Protein AF-A0A1C5SHP5-F1 (afdb_monomer)

Solvent-accessible surface area (backbone atoms only — not comparable to full-atom values): 8000 Å² total; per-residue (Å²): 133,80,80,82,74,78,68,57,55,69,41,49,52,50,22,34,52,31,33,49,53,26,45,51,49,30,62,37,57,47,21,32,43,44,79,42,70,90,46,97,93,43,74,50,76,44,54,30,24,13,82,43,62,63,46,46,76,72,72,48,49,40,37,39,59,14,44,53,26,34,50,50,22,29,52,47,40,47,34,58,71,74,61,46,43,76,68,52,52,74,75,52,69,89,84,56,71,58,76,66,58,40,31,32,51,32,24,49,52,16,33,52,29,50,51,51,46,50,81,81,31,70,85,38,50,32,76,48,31,53,48,32,38,52,31,33,52,55,22,27,55,29,35,47,52,40,41,54,59,63,72,77,105

Radius of gyration: 17.98 Å; Cα contacts (8 Å, |Δi|>4): 224; chains: 1; bounding box: 46×22×60 Å

Secondary structure (DSSP, 8-state):
--------HHHHHHHHHHHHHHHHHHHTTTSEEEEEEEETTEEEEEEE-TT-HHHHHTT--THHHHHHHHHHHHHHHHHHHTT-HHHHHTTS-TTS--HHHHHHHHHHHHHHHHHGGGGG-GGGB-HHHHHHHHHHHHHHHHHHHHHHHHH--

pLDDT: mean 82.0, std 13.26, range [35.94, 95.81]

Structure (mmCIF, N/CA/C/O backbone):
data_AF-A0A1C5SHP5-F1
#
_entry.id   AF-A0A1C5SHP5-F1
#
loop_
_atom_site.group_PDB
_atom_site.id
_atom_site.type_symbol
_atom_site.label_atom_id
_atom_site.label_alt_id
_atom_site.label_comp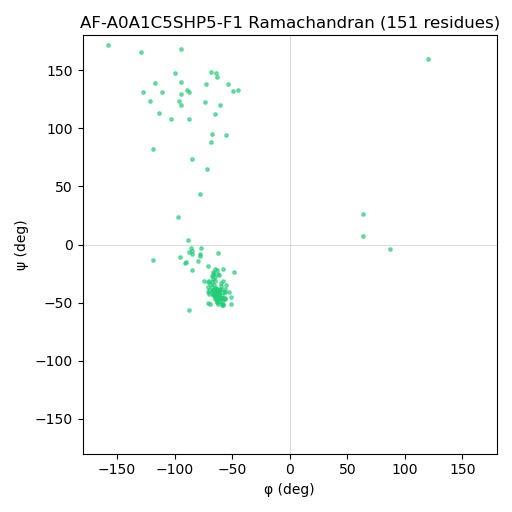_id
_atom_site.label_asym_id
_atom_site.label_entity_id
_atom_site.label_seq_id
_atom_site.pdbx_PDB_ins_code
_atom_site.Cartn_x
_atom_site.Cartn_y
_atom_site.Cartn_z
_atom_site.occupancy
_atom_site.B_iso_or_equiv
_atom_site.auth_seq_id
_atom_site.auth_comp_id
_atom_site.auth_asym_id
_atom_site.auth_atom_id
_atom_site.pdbx_PDB_model_num
ATOM 1 N N . MET A 1 1 ? -27.031 6.055 31.275 1.00 39.28 1 MET A N 1
ATOM 2 C CA . MET A 1 1 ? -27.037 5.733 29.830 1.00 39.28 1 MET A CA 1
ATOM 3 C C . MET A 1 1 ? -25.653 6.004 29.265 1.00 39.28 1 MET A C 1
ATOM 5 O O . MET A 1 1 ? -25.229 7.149 29.252 1.00 39.28 1 MET A O 1
ATOM 9 N N . LYS A 1 2 ? -24.911 4.961 28.879 1.00 35.94 2 LYS A N 1
ATOM 10 C CA . LYS A 1 2 ? -23.612 5.117 28.209 1.00 35.94 2 LYS A CA 1
ATOM 11 C C . LYS A 1 2 ? -23.916 5.573 26.775 1.00 35.94 2 LYS A C 1
ATOM 13 O O . LYS A 1 2 ? -24.697 4.877 26.123 1.00 35.94 2 LYS A O 1
ATOM 18 N N . PRO A 1 3 ? -23.409 6.719 26.291 1.00 39.78 3 PRO A N 1
ATOM 19 C CA . PRO A 1 3 ? -23.689 7.137 24.927 1.00 39.78 3 PRO A CA 1
ATOM 20 C C . PRO A 1 3 ? -23.151 6.050 23.995 1.00 39.78 3 PRO A C 1
ATOM 22 O O . PRO A 1 3 ? -21.978 5.685 24.050 1.00 39.78 3 PRO A O 1
ATOM 25 N N . SER A 1 4 ? -24.042 5.459 23.201 1.00 48.09 4 SER A N 1
ATOM 26 C CA . SER A 1 4 ? -23.678 4.491 22.175 1.00 48.09 4 SER A CA 1
ATOM 27 C C . SER A 1 4 ? -22.915 5.239 21.085 1.00 48.09 4 SER A C 1
ATOM 29 O O . SER A 1 4 ? -23.512 5.733 20.129 1.00 48.09 4 SER A O 1
ATOM 31 N N . THR A 1 5 ? -21.598 5.341 21.251 1.00 52.72 5 THR A N 1
ATOM 32 C CA . THR A 1 5 ? -20.649 5.853 20.264 1.00 52.72 5 THR A CA 1
ATOM 33 C C . THR A 1 5 ? -20.805 5.061 18.969 1.00 52.72 5 THR A C 1
ATOM 35 O O . THR A 1 5 ? -20.231 3.980 18.816 1.00 52.72 5 THR A O 1
ATOM 38 N N . LYS A 1 6 ? -21.608 5.561 18.024 1.00 55.94 6 LYS A N 1
ATOM 39 C CA . LYS A 1 6 ? -21.705 4.966 16.690 1.00 55.94 6 LYS A CA 1
ATOM 40 C C . LYS A 1 6 ? -20.362 5.189 16.002 1.00 55.94 6 LYS A C 1
ATOM 42 O O . LYS A 1 6 ? -20.105 6.255 15.447 1.00 55.94 6 LYS A O 1
ATOM 47 N N . ARG A 1 7 ? -19.467 4.198 16.079 1.00 60.41 7 ARG A N 1
ATOM 48 C CA . ARG A 1 7 ? -18.298 4.158 15.196 1.00 60.41 7 ARG A CA 1
ATOM 49 C C . ARG A 1 7 ? -18.820 4.263 13.762 1.00 60.41 7 AR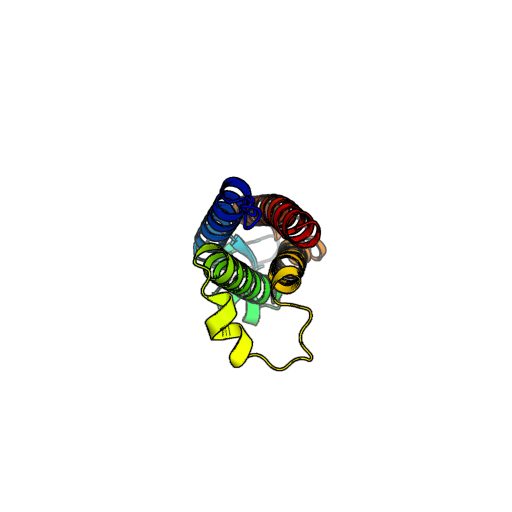G A C 1
ATOM 51 O O . ARG A 1 7 ? -19.824 3.609 13.469 1.00 60.41 7 ARG A O 1
ATOM 58 N N . PRO A 1 8 ? -18.183 5.040 12.872 1.00 72.81 8 PRO A N 1
ATOM 59 C CA . PRO A 1 8 ? -18.517 5.048 11.451 1.00 72.81 8 PRO A CA 1
ATOM 60 C C . PRO A 1 8 ? -18.043 3.734 10.810 1.00 72.81 8 PRO A C 1
ATOM 62 O O . PRO A 1 8 ? -17.143 3.702 9.977 1.00 72.81 8 PRO A O 1
ATOM 65 N N . LEU A 1 9 ? -18.649 2.633 11.255 1.00 77.75 9 LEU A N 1
ATOM 66 C CA . LEU A 1 9 ? -18.401 1.264 10.843 1.00 77.75 9 LEU A CA 1
ATOM 67 C C . LEU A 1 9 ? -18.430 1.100 9.315 1.00 77.75 9 LEU A C 1
ATOM 69 O O . LEU A 1 9 ? -17.480 0.512 8.804 1.00 77.75 9 LEU A O 1
ATOM 73 N N . PRO A 1 10 ? -19.406 1.659 8.561 1.00 84.69 10 PRO A N 1
ATOM 74 C CA . PRO A 1 10 ? -19.396 1.522 7.104 1.00 84.69 10 PRO A CA 1
ATOM 75 C C . PRO A 1 10 ? -18.174 2.185 6.456 1.00 84.69 10 PRO A C 1
ATOM 77 O O . PRO A 1 10 ? -17.588 1.612 5.545 1.00 84.69 10 PRO A O 1
ATOM 80 N N . ALA A 1 11 ? -17.732 3.345 6.953 1.00 85.94 11 ALA A N 1
ATOM 81 C CA . ALA A 1 11 ? -16.555 4.027 6.415 1.00 85.94 11 ALA A CA 1
ATOM 82 C C . ALA A 1 11 ? -15.251 3.285 6.750 1.00 85.94 11 ALA A C 1
ATOM 84 O O . ALA A 1 11 ? -14.357 3.218 5.914 1.00 85.94 11 ALA A O 1
ATOM 85 N N . ALA A 1 12 ? -15.151 2.690 7.944 1.00 85.44 12 ALA A N 1
ATOM 86 C CA . ALA A 1 12 ? -13.992 1.885 8.335 1.00 85.44 12 ALA A CA 1
ATOM 87 C C . ALA A 1 12 ? -13.889 0.581 7.523 1.00 85.44 12 ALA A C 1
ATOM 89 O O . ALA A 1 12 ? -12.800 0.217 7.085 1.00 85.44 12 ALA A O 1
ATOM 90 N N . ILE A 1 13 ? -15.020 -0.092 7.279 1.00 89.81 13 ILE A N 1
ATOM 91 C CA . ILE A 1 13 ? -15.086 -1.271 6.401 1.00 89.81 13 ILE A CA 1
ATOM 92 C C . ILE A 1 13 ? -14.735 -0.878 4.963 1.00 89.81 13 ILE A C 1
ATOM 94 O O . ILE A 1 13 ? -13.925 -1.550 4.332 1.00 89.81 13 ILE A O 1
ATOM 98 N N . GLY A 1 14 ? -15.290 0.234 4.467 1.00 91.62 14 GLY A N 1
ATOM 99 C CA . GLY A 1 14 ? -14.977 0.760 3.138 1.00 91.62 14 GLY A CA 1
ATOM 100 C C . GLY A 1 14 ? -13.489 1.063 2.965 1.00 91.62 14 GLY A C 1
ATOM 101 O O . GLY A 1 14 ? -12.890 0.628 1.988 1.00 91.62 14 GLY A O 1
ATOM 102 N N . ALA A 1 15 ? -12.863 1.726 3.944 1.00 91.75 15 ALA A N 1
ATOM 103 C CA . ALA A 1 15 ? -11.427 2.001 3.926 1.00 91.75 15 ALA A CA 1
ATOM 104 C C . ALA A 1 15 ? -10.597 0.709 3.875 1.00 91.75 15 ALA A C 1
ATOM 106 O O . ALA A 1 15 ? -9.702 0.590 3.043 1.00 91.75 15 ALA A O 1
ATOM 107 N N . ALA A 1 16 ? -10.918 -0.277 4.720 1.00 92.50 16 ALA A N 1
ATOM 108 C CA . ALA A 1 16 ? -10.230 -1.566 4.721 1.00 92.50 16 ALA A CA 1
ATOM 109 C C . ALA A 1 16 ? -10.406 -2.320 3.391 1.00 92.50 16 ALA A C 1
ATOM 111 O O . ALA A 1 16 ? -9.446 -2.894 2.888 1.00 92.50 16 ALA A O 1
ATOM 112 N N . GLY A 1 17 ? -11.600 -2.278 2.791 1.00 94.56 17 GLY A N 1
ATOM 113 C CA . GLY A 1 17 ? -11.865 -2.881 1.483 1.00 94.56 17 GLY A CA 1
ATOM 114 C C . GLY A 1 17 ? -11.055 -2.238 0.354 1.00 94.56 17 GLY A C 1
ATOM 115 O O . GLY A 1 17 ? -10.463 -2.948 -0.454 1.00 94.56 17 GLY A O 1
ATOM 116 N N . LEU A 1 18 ? -10.964 -0.904 0.332 1.00 95.81 18 LEU A N 1
ATOM 117 C CA . LEU A 1 18 ? -10.154 -0.175 -0.651 1.00 95.81 18 LEU A CA 1
ATOM 118 C C . LEU A 1 18 ? -8.658 -0.464 -0.488 1.00 95.81 18 LEU A C 1
ATOM 120 O O . LEU A 1 18 ? -7.972 -0.697 -1.479 1.00 95.81 18 LEU A O 1
ATOM 124 N N . LEU A 1 19 ? -8.162 -0.497 0.753 1.00 94.94 19 LEU A N 1
ATOM 125 C CA . LEU A 1 19 ? -6.771 -0.847 1.049 1.00 94.94 19 LEU A CA 1
ATOM 126 C C . LEU A 1 19 ? -6.453 -2.297 0.672 1.00 94.94 19 LEU A C 1
ATOM 128 O O . LEU A 1 19 ? -5.377 -2.565 0.150 1.00 94.94 19 LEU A O 1
ATOM 132 N N . ALA A 1 20 ? -7.384 -3.228 0.889 1.00 95.69 20 ALA A N 1
ATOM 133 C CA . ALA A 1 20 ? -7.224 -4.613 0.460 1.00 95.69 20 ALA A CA 1
ATOM 134 C C . ALA A 1 20 ? -7.184 -4.729 -1.071 1.00 95.69 20 ALA A C 1
ATOM 136 O O . ALA A 1 20 ? -6.326 -5.426 -1.604 1.00 95.69 20 ALA A O 1
ATOM 137 N N . ALA A 1 21 ? -8.059 -4.014 -1.783 1.00 95.06 21 ALA A N 1
ATOM 138 C CA . ALA A 1 21 ? -8.048 -3.979 -3.244 1.00 95.06 21 ALA A CA 1
ATOM 139 C C . ALA A 1 21 ? -6.748 -3.370 -3.800 1.00 95.06 21 ALA A C 1
ATOM 141 O O . ALA A 1 21 ? -6.174 -3.912 -4.745 1.00 95.06 21 ALA A O 1
ATOM 142 N N . ALA A 1 22 ? -6.258 -2.285 -3.188 1.00 94.44 22 ALA A N 1
ATOM 143 C CA . ALA A 1 22 ? -4.973 -1.681 -3.532 1.00 94.44 22 ALA A CA 1
ATOM 144 C C . ALA A 1 22 ? -3.825 -2.674 -3.311 1.00 94.44 22 ALA A C 1
ATOM 146 O O . ALA A 1 22 ? -3.052 -2.917 -4.230 1.00 94.44 22 ALA A O 1
ATOM 147 N N . LEU A 1 23 ? -3.780 -3.328 -2.147 1.00 94.88 23 LEU A N 1
ATOM 148 C CA . LEU A 1 23 ? -2.745 -4.307 -1.819 1.00 94.88 23 LEU A CA 1
ATOM 149 C C . LEU A 1 23 ? -2.742 -5.501 -2.783 1.00 94.88 23 LEU A C 1
ATOM 151 O O . LEU A 1 23 ? -1.682 -5.966 -3.186 1.00 94.88 23 LEU A O 1
ATOM 155 N N . VAL A 1 24 ? -3.919 -5.986 -3.192 1.00 95.81 24 VAL A N 1
ATOM 156 C CA . VAL A 1 24 ? -4.023 -7.029 -4.222 1.00 95.81 24 VAL A CA 1
ATOM 157 C C . VAL A 1 24 ? -3.372 -6.542 -5.518 1.00 95.81 24 VAL A C 1
ATOM 159 O O . VAL A 1 24 ? -2.478 -7.211 -6.027 1.00 95.81 24 VAL A O 1
ATOM 162 N N . LEU A 1 25 ? -3.735 -5.358 -6.018 1.00 92.00 25 LEU A N 1
ATOM 163 C CA . LEU A 1 25 ? -3.129 -4.793 -7.231 1.00 92.00 25 LEU A CA 1
ATOM 164 C C . LEU A 1 25 ? -1.610 -4.588 -7.123 1.00 92.00 25 LEU A C 1
ATOM 166 O O . LEU A 1 25 ? -0.909 -4.795 -8.109 1.00 92.00 25 LEU A O 1
ATOM 170 N N . GLU A 1 26 ? -1.101 -4.222 -5.947 1.00 92.88 26 GLU A N 1
ATOM 171 C CA . GLU A 1 26 ? 0.336 -4.076 -5.674 1.00 92.88 26 GLU A CA 1
ATOM 172 C C . GLU A 1 26 ? 1.077 -5.424 -5.674 1.00 92.88 26 GLU A C 1
ATOM 174 O O . GLU A 1 26 ? 2.233 -5.500 -6.098 1.00 92.88 26 GLU A O 1
ATOM 179 N N . ILE A 1 27 ? 0.422 -6.503 -5.228 1.00 92.06 27 ILE A N 1
ATOM 180 C CA . ILE A 1 27 ? 0.964 -7.868 -5.285 1.00 92.06 27 ILE A CA 1
ATOM 181 C C . ILE A 1 27 ? 1.018 -8.364 -6.731 1.00 92.06 27 ILE A C 1
ATOM 183 O O . ILE A 1 27 ? 1.997 -9.010 -7.112 1.00 92.06 27 ILE A O 1
ATOM 187 N N . LEU A 1 28 ? 0.006 -8.055 -7.544 1.00 92.56 28 LEU A N 1
ATOM 188 C CA . LEU A 1 28 ? -0.007 -8.461 -8.945 1.00 92.56 28 LEU A CA 1
ATOM 189 C C . LEU A 1 28 ? 1.142 -7.810 -9.746 1.00 92.56 28 LEU A C 1
ATOM 191 O O . LEU A 1 28 ? 1.521 -6.664 -9.492 1.00 92.56 28 LEU A O 1
ATOM 195 N N . PRO A 1 29 ? 1.688 -8.504 -10.765 1.00 89.81 29 PRO A N 1
ATOM 196 C CA . PRO A 1 29 ? 2.798 -8.014 -11.581 1.00 89.81 29 PRO A CA 1
ATOM 197 C C . PRO A 1 29 ? 2.352 -6.988 -12.636 1.00 89.81 29 PRO A C 1
ATOM 199 O O . PRO A 1 29 ? 2.753 -7.050 -13.794 1.00 89.81 29 PRO A O 1
ATOM 202 N N . TYR A 1 30 ? 1.489 -6.053 -12.244 1.00 88.00 30 TYR A N 1
ATOM 203 C CA . TYR A 1 30 ? 0.942 -5.020 -13.122 1.00 88.00 30 TYR A CA 1
ATOM 204 C C . TYR A 1 30 ? 1.303 -3.607 -12.664 1.00 88.00 30 TYR A C 1
ATOM 206 O O . TYR A 1 30 ? 1.116 -2.673 -13.436 1.00 88.00 30 TYR A O 1
ATOM 214 N N . GLY A 1 31 ? 1.805 -3.425 -11.439 1.00 81.75 31 GLY A N 1
ATOM 215 C CA . GLY A 1 31 ? 1.983 -2.106 -10.830 1.00 81.75 31 GLY A CA 1
ATOM 216 C C . GLY A 1 31 ? 3.314 -1.420 -11.146 1.00 81.75 31 GLY A C 1
ATOM 217 O O . GLY A 1 31 ? 3.325 -0.274 -11.581 1.00 81.75 31 GLY A O 1
ATOM 218 N N . ALA A 1 32 ? 4.445 -2.065 -10.859 1.00 86.62 32 ALA A N 1
ATOM 219 C CA . ALA A 1 32 ? 5.759 -1.427 -10.911 1.00 86.62 32 ALA A CA 1
ATOM 220 C C . ALA A 1 32 ? 6.343 -1.522 -12.320 1.00 86.62 32 ALA A C 1
ATOM 222 O O . ALA A 1 32 ? 6.752 -2.599 -12.747 1.00 86.62 32 ALA A O 1
ATOM 223 N N . VAL A 1 33 ? 6.387 -0.409 -13.047 1.00 87.94 33 VAL A N 1
ATOM 224 C CA . VAL A 1 33 ? 6.898 -0.396 -14.420 1.00 87.94 33 VAL A CA 1
ATOM 225 C C . VAL A 1 33 ? 8.401 -0.134 -14.437 1.00 87.94 33 VAL A C 1
ATOM 227 O O . VAL A 1 33 ? 8.900 0.787 -13.786 1.00 87.94 33 VAL A O 1
ATOM 230 N N . LEU A 1 34 ? 9.116 -0.942 -15.214 1.00 87.56 34 LEU A N 1
ATOM 231 C CA . LEU A 1 34 ? 10.496 -0.713 -15.615 1.00 87.56 34 LEU A CA 1
ATOM 232 C C . LEU A 1 34 ? 10.564 -0.547 -17.129 1.00 87.56 34 LEU A C 1
ATOM 234 O O . LEU A 1 34 ? 9.900 -1.270 -17.872 1.00 87.56 34 LEU A O 1
ATOM 238 N N . VAL A 1 35 ? 11.381 0.405 -17.568 1.00 85.88 35 VAL A N 1
ATOM 239 C CA . VAL A 1 35 ? 11.655 0.663 -18.980 1.00 85.88 35 VAL A CA 1
ATOM 240 C C . VAL A 1 35 ? 13.114 0.316 -19.232 1.00 85.88 35 VAL A C 1
ATOM 242 O O . VAL A 1 35 ? 14.015 0.962 -18.701 1.00 85.88 35 VAL A O 1
ATOM 245 N N . PHE A 1 36 ? 13.346 -0.725 -20.022 1.00 86.25 36 PHE A N 1
ATOM 246 C CA . PHE A 1 36 ? 14.673 -1.135 -20.460 1.00 86.25 36 PHE A CA 1
ATOM 247 C C . PHE A 1 36 ? 14.937 -0.625 -21.872 1.00 86.25 36 PHE A C 1
ATOM 249 O O . PHE A 1 36 ? 14.022 -0.559 -22.689 1.00 86.25 36 PHE A O 1
ATOM 256 N N . ALA A 1 37 ? 16.194 -0.316 -22.176 1.00 86.06 37 ALA A N 1
ATOM 257 C CA . ALA A 1 37 ? 16.635 0.075 -23.511 1.00 86.06 37 ALA A CA 1
ATOM 258 C C . ALA A 1 37 ? 17.671 -0.941 -24.030 1.00 86.06 37 ALA A C 1
ATOM 260 O O . ALA A 1 37 ? 18.870 -0.718 -23.861 1.00 86.06 37 ALA A O 1
ATOM 261 N N . PRO A 1 38 ? 17.239 -2.094 -24.584 1.00 82.56 38 PRO A N 1
ATOM 262 C CA . PRO A 1 38 ? 18.152 -3.143 -25.049 1.00 82.56 38 PRO A CA 1
ATOM 263 C C . PRO A 1 38 ? 18.932 -2.758 -26.318 1.00 82.56 38 PRO A C 1
ATOM 265 O O . PRO A 1 38 ? 19.969 -3.357 -26.596 1.00 82.56 38 PRO A O 1
ATOM 268 N N . GLY A 1 39 ? 18.474 -1.749 -27.064 1.00 82.44 39 GLY A N 1
ATOM 269 C CA . GLY A 1 39 ? 19.106 -1.282 -28.292 1.00 82.44 39 GLY A CA 1
ATOM 270 C C . GLY A 1 39 ? 18.730 0.164 -28.642 1.00 82.44 39 GLY A C 1
ATOM 271 O O . GLY A 1 39 ? 17.866 0.764 -27.996 1.00 82.44 39 GLY A O 1
ATOM 272 N N . PRO A 1 40 ? 19.379 0.761 -29.656 1.00 77.44 40 PRO A N 1
ATOM 273 C CA . PRO A 1 40 ? 19.085 2.121 -30.095 1.00 77.44 40 PRO A CA 1
ATOM 274 C C . PRO A 1 40 ? 17.659 2.218 -30.658 1.00 77.44 40 PRO A C 1
ATOM 276 O O . PRO A 1 40 ? 17.356 1.664 -31.709 1.00 77.44 40 PRO A O 1
ATOM 279 N N . GLY A 1 41 ? 16.784 2.939 -29.951 1.00 78.50 41 GLY A N 1
ATOM 280 C CA . GLY A 1 41 ? 15.377 3.130 -30.329 1.00 78.50 41 GLY A CA 1
ATOM 281 C C . GLY A 1 41 ? 14.420 2.039 -29.837 1.00 78.50 41 GLY A C 1
ATOM 282 O O . GLY A 1 41 ? 13.211 2.190 -29.995 1.00 78.50 41 GLY A O 1
ATOM 283 N N . GLU A 1 42 ? 14.926 0.984 -29.195 1.00 80.38 42 GLU A N 1
ATOM 284 C CA . GLU A 1 42 ? 14.099 -0.069 -28.609 1.00 80.38 42 GLU A CA 1
ATOM 285 C C . GLU A 1 42 ? 13.833 0.222 -27.132 1.00 80.38 42 GLU A C 1
ATOM 287 O O . GLU A 1 42 ? 14.757 0.467 -26.356 1.00 80.38 42 GLU A O 1
ATOM 292 N N . GLN A 1 43 ? 12.562 0.173 -26.734 1.00 83.38 43 GLN A N 1
ATOM 293 C CA . GLN A 1 43 ? 12.154 0.224 -25.334 1.00 83.38 43 GLN A CA 1
ATOM 294 C C . GLN A 1 43 ? 11.367 -1.035 -24.992 1.00 83.38 43 GLN A C 1
ATOM 296 O O . GLN A 1 43 ? 10.343 -1.328 -25.607 1.00 83.38 43 GLN A O 1
ATOM 301 N N . LEU A 1 44 ? 11.834 -1.764 -23.985 1.00 84.81 44 LEU A N 1
ATOM 302 C CA . LEU A 1 44 ? 11.130 -2.899 -23.411 1.00 84.81 44 LEU A CA 1
ATOM 303 C C . LEU A 1 44 ? 10.508 -2.458 -22.087 1.00 84.81 44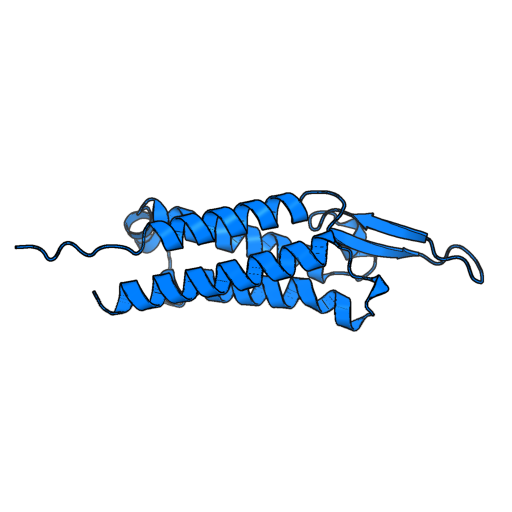 LEU A C 1
ATOM 305 O O . LEU A 1 44 ? 11.208 -2.241 -21.099 1.00 84.81 44 LEU A O 1
ATOM 309 N N . ILE A 1 45 ? 9.185 -2.317 -22.082 1.00 87.12 45 ILE A N 1
ATOM 310 C CA . ILE A 1 45 ? 8.411 -1.938 -20.899 1.00 87.12 45 ILE A CA 1
ATOM 311 C C . ILE A 1 45 ? 7.927 -3.214 -20.220 1.00 87.12 45 ILE A C 1
ATOM 313 O O . ILE A 1 45 ? 7.194 -4.001 -20.818 1.00 87.12 45 ILE A O 1
ATOM 317 N N . GLN A 1 46 ? 8.319 -3.417 -18.966 1.00 86.56 46 GLN A N 1
ATOM 318 C CA . GLN A 1 46 ? 7.940 -4.593 -18.195 1.00 86.56 46 GLN A CA 1
ATOM 319 C C . GLN A 1 46 ? 7.330 -4.181 -16.857 1.00 86.56 46 GLN A C 1
ATOM 321 O O . GLN A 1 46 ? 7.879 -3.349 -16.135 1.00 86.56 46 GLN A O 1
ATOM 326 N N . ALA A 1 47 ? 6.179 -4.767 -16.533 1.00 87.94 47 ALA A N 1
ATOM 327 C CA . ALA A 1 47 ? 5.505 -4.559 -15.261 1.00 87.94 47 ALA A CA 1
ATOM 328 C C . ALA A 1 47 ? 5.884 -5.658 -14.260 1.00 87.94 47 ALA A C 1
ATOM 330 O O . ALA A 1 47 ? 5.991 -6.837 -14.598 1.00 87.94 47 ALA A O 1
ATOM 331 N N . PHE A 1 48 ? 6.076 -5.247 -13.014 1.00 88.81 48 PHE A N 1
ATOM 332 C CA . PHE A 1 48 ? 6.449 -6.077 -11.883 1.00 88.81 48 PHE A CA 1
ATOM 333 C C . PHE A 1 48 ? 5.504 -5.826 -10.709 1.00 88.81 48 PHE A C 1
ATOM 335 O O . PHE A 1 48 ? 4.747 -4.854 -10.667 1.00 88.81 48 PHE A O 1
ATOM 342 N N . SER A 1 49 ? 5.554 -6.725 -9.732 1.00 91.50 49 SER A N 1
ATOM 343 C CA . SER A 1 49 ? 4.910 -6.515 -8.437 1.00 91.50 49 SER A CA 1
ATOM 344 C C . SER A 1 49 ? 5.630 -5.403 -7.674 1.00 91.50 49 SER A C 1
ATOM 346 O O . SER A 1 49 ? 6.854 -5.286 -7.775 1.00 91.50 49 SER A O 1
ATOM 348 N N . TYR A 1 50 ? 4.904 -4.639 -6.856 1.00 88.62 50 TYR A N 1
ATOM 349 C CA . TYR A 1 50 ? 5.504 -3.669 -5.929 1.00 88.62 50 TYR A CA 1
ATOM 350 C C . TYR A 1 50 ? 6.430 -4.356 -4.911 1.00 88.62 50 TYR A C 1
ATOM 352 O O . TYR A 1 50 ? 7.391 -3.752 -4.447 1.00 88.62 50 TYR A O 1
ATOM 360 N N . PHE A 1 51 ? 6.192 -5.637 -4.612 1.00 90.56 51 PHE A N 1
ATOM 361 C CA . PHE A 1 51 ? 7.018 -6.438 -3.701 1.00 90.56 51 PHE A CA 1
ATOM 362 C C . PHE A 1 51 ? 8.229 -7.090 -4.378 1.00 90.56 51 PHE A C 1
ATOM 364 O O . PHE A 1 51 ? 9.024 -7.754 -3.712 1.00 90.56 51 PHE A O 1
ATOM 371 N N . SER A 1 52 ? 8.388 -6.928 -5.694 1.00 88.44 52 SER A N 1
ATOM 372 C CA . SER A 1 52 ? 9.580 -7.419 -6.376 1.00 88.44 52 SER A CA 1
ATOM 373 C C . SER A 1 52 ? 10.782 -6.540 -6.041 1.00 88.44 52 SER A C 1
ATOM 375 O O . SER A 1 52 ? 10.704 -5.313 -6.045 1.00 88.44 52 SER A O 1
ATOM 377 N N . LEU A 1 53 ? 11.930 -7.174 -5.810 1.00 85.62 53 LEU A N 1
ATOM 378 C CA . LEU A 1 53 ? 13.203 -6.471 -5.655 1.00 85.62 53 LEU A CA 1
ATOM 379 C C . LEU A 1 53 ? 13.795 -6.033 -7.003 1.00 85.62 53 LEU A C 1
ATOM 381 O O . LEU A 1 53 ? 14.746 -5.256 -7.017 1.00 85.62 53 LEU A O 1
ATOM 385 N N . ALA A 1 54 ? 13.239 -6.484 -8.135 1.00 86.25 54 ALA A N 1
ATOM 386 C CA . ALA A 1 54 ? 13.726 -6.084 -9.453 1.00 86.25 54 ALA A CA 1
ATOM 387 C C . ALA A 1 54 ? 13.590 -4.561 -9.682 1.00 86.25 54 ALA A C 1
ATOM 389 O O . ALA A 1 54 ? 14.611 -3.933 -9.957 1.00 86.25 54 ALA A O 1
ATOM 390 N N . PRO A 1 55 ? 12.419 -3.916 -9.469 1.00 82.56 55 PRO A N 1
ATOM 391 C CA . PRO A 1 55 ? 12.306 -2.454 -9.496 1.00 82.56 55 PRO A CA 1
ATOM 392 C C . PRO A 1 55 ? 13.300 -1.733 -8.585 1.00 82.56 55 PRO A C 1
ATOM 394 O O . PRO A 1 55 ? 13.916 -0.751 -8.999 1.00 82.56 55 PRO A O 1
ATOM 397 N N . PHE A 1 56 ? 13.516 -2.270 -7.382 1.00 81.88 56 PHE A N 1
ATOM 398 C CA . PHE A 1 56 ? 14.462 -1.723 -6.414 1.00 81.88 56 PHE A CA 1
ATOM 399 C C . PHE A 1 56 ? 15.908 -1.757 -6.942 1.00 81.88 56 PHE A C 1
ATOM 401 O O . PHE A 1 56 ? 16.641 -0.783 -6.800 1.00 81.88 56 PHE A O 1
ATOM 408 N N . GLY A 1 57 ? 16.308 -2.845 -7.607 1.00 82.56 57 GLY A N 1
ATOM 409 C CA . GLY A 1 57 ? 17.627 -2.979 -8.232 1.00 82.56 57 GLY A CA 1
ATOM 410 C C . GLY A 1 57 ? 17.867 -2.030 -9.414 1.00 82.56 57 GLY A C 1
ATOM 411 O O . GLY A 1 57 ? 19.007 -1.649 -9.660 1.00 82.56 57 GLY A O 1
ATOM 412 N N . TYR A 1 58 ? 16.804 -1.596 -10.099 1.00 83.75 58 TYR A N 1
ATOM 413 C CA . TYR A 1 58 ? 16.848 -0.636 -11.215 1.00 83.75 58 TYR A CA 1
ATOM 414 C C . TYR A 1 58 ? 16.533 0.811 -10.788 1.00 83.75 58 TYR A C 1
ATOM 416 O O . TYR A 1 58 ? 16.107 1.624 -11.604 1.00 83.75 58 TYR A O 1
ATOM 424 N N . ALA A 1 59 ? 16.736 1.140 -9.507 1.00 82.50 59 ALA A N 1
ATOM 425 C CA . ALA A 1 59 ? 16.514 2.462 -8.910 1.00 82.50 59 ALA A CA 1
ATOM 426 C C . ALA A 1 59 ? 15.060 2.978 -8.905 1.00 82.50 59 ALA A C 1
ATOM 428 O O . ALA A 1 59 ? 14.801 4.103 -8.470 1.00 82.50 59 ALA A O 1
ATOM 429 N N . ASN A 1 60 ? 14.083 2.152 -9.289 1.00 83.75 60 ASN A N 1
ATOM 430 C CA . ASN A 1 60 ? 12.670 2.436 -9.061 1.00 83.75 60 ASN A CA 1
ATOM 431 C C . ASN A 1 60 ? 12.286 1.958 -7.651 1.00 83.75 60 ASN A C 1
ATOM 433 O O . ASN A 1 60 ? 11.666 0.911 -7.466 1.00 83.75 60 ASN A O 1
ATOM 437 N N . PHE A 1 61 ? 12.735 2.707 -6.638 1.00 84.19 61 PHE A N 1
ATOM 438 C CA . PHE A 1 61 ? 12.629 2.308 -5.232 1.00 84.19 61 PHE A CA 1
ATOM 439 C C . PHE A 1 61 ? 11.218 2.426 -4.669 1.00 84.19 61 PHE A C 1
ATOM 441 O O . PHE A 1 61 ? 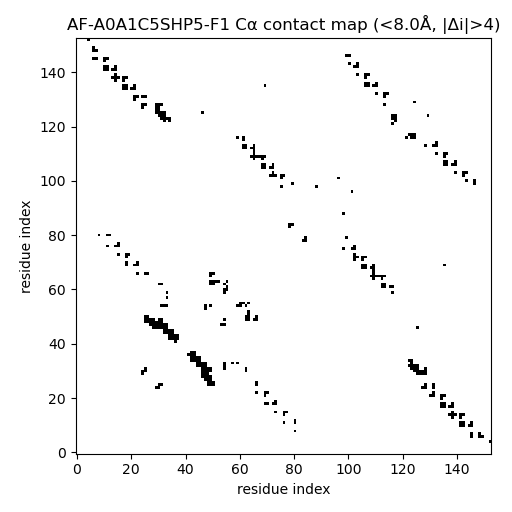10.866 1.657 -3.788 1.00 84.19 61 PHE A O 1
ATOM 448 N N . PHE A 1 62 ? 10.423 3.384 -5.143 1.00 87.31 62 PHE A N 1
ATOM 449 C CA . PHE A 1 62 ? 9.167 3.809 -4.515 1.00 87.31 62 PHE A CA 1
ATOM 450 C C . PHE A 1 62 ? 8.004 2.796 -4.503 1.00 87.31 62 PHE A C 1
ATOM 452 O O . PHE A 1 62 ? 7.237 2.835 -3.535 1.00 87.31 62 PHE A O 1
ATOM 459 N N . PRO A 1 63 ? 7.866 1.871 -5.476 1.00 87.69 63 PRO A N 1
ATOM 460 C CA . PRO A 1 63 ? 6.844 0.826 -5.435 1.00 87.69 63 PRO A CA 1
ATOM 461 C C . PRO A 1 63 ? 6.903 -0.038 -4.166 1.00 87.69 63 PRO A C 1
ATOM 463 O O . PRO A 1 63 ? 5.872 -0.323 -3.561 1.00 87.69 63 PRO A O 1
ATOM 466 N N . LEU A 1 64 ? 8.101 -0.397 -3.698 1.00 90.75 64 LEU A N 1
ATOM 467 C CA . LEU A 1 64 ? 8.257 -1.281 -2.540 1.00 90.75 64 LEU A CA 1
ATOM 468 C C . LEU A 1 64 ? 7.820 -0.609 -1.219 1.00 90.75 64 LEU A C 1
ATOM 470 O O . LEU A 1 64 ? 6.974 -1.175 -0.522 1.00 90.75 64 LEU A O 1
ATOM 474 N N . PRO A 1 65 ? 8.291 0.605 -0.862 1.00 90.25 65 PRO A N 1
ATOM 475 C CA . PRO A 1 65 ? 7.761 1.374 0.257 1.00 90.25 65 PRO A CA 1
ATOM 476 C C . PRO A 1 65 ? 6.260 1.638 0.147 1.00 90.25 65 PRO A C 1
ATOM 478 O O . PRO A 1 65 ? 5.581 1.558 1.168 1.00 90.25 65 PRO A O 1
ATOM 481 N N . ALA A 1 66 ? 5.731 1.912 -1.056 1.00 91.62 66 ALA A N 1
ATOM 482 C CA . ALA A 1 66 ? 4.293 2.089 -1.255 1.00 91.62 66 ALA A CA 1
ATOM 483 C C . ALA A 1 66 ? 3.521 0.837 -0.811 1.00 91.62 66 ALA A C 1
ATOM 485 O O . ALA A 1 66 ? 2.663 0.945 0.062 1.00 91.62 66 ALA A O 1
ATOM 486 N N . GLY A 1 67 ? 3.914 -0.351 -1.290 1.00 90.56 67 GLY A N 1
ATOM 487 C CA . GLY A 1 67 ? 3.269 -1.613 -0.910 1.00 90.56 67 GLY A CA 1
ATOM 488 C C . GLY A 1 67 ? 3.355 -1.930 0.587 1.00 90.56 67 GLY A C 1
ATOM 489 O O . GLY A 1 67 ? 2.379 -2.365 1.203 1.00 90.56 67 GLY A O 1
ATOM 490 N N . ILE A 1 68 ? 4.500 -1.650 1.222 1.00 93.50 68 ILE A N 1
ATOM 491 C CA . ILE A 1 68 ? 4.662 -1.822 2.676 1.00 93.50 68 ILE A CA 1
ATOM 492 C C . ILE A 1 68 ? 3.735 -0.874 3.452 1.00 93.50 68 ILE A C 1
ATOM 494 O O . ILE A 1 68 ? 3.090 -1.292 4.417 1.00 93.50 68 ILE A O 1
ATOM 498 N N . LEU A 1 69 ? 3.649 0.395 3.046 1.00 92.00 69 LEU A N 1
ATOM 499 C CA . LEU A 1 69 ? 2.793 1.392 3.692 1.00 92.00 69 LEU A CA 1
ATOM 500 C C . LEU A 1 69 ? 1.301 1.079 3.488 1.00 92.00 69 LEU A C 1
ATOM 502 O O . LEU A 1 69 ? 0.508 1.251 4.418 1.00 92.00 69 LEU A O 1
ATOM 506 N N . THR A 1 70 ? 0.908 0.555 2.326 1.00 92.44 70 THR A N 1
ATOM 507 C CA . THR A 1 70 ? -0.457 0.073 2.068 1.00 92.44 70 THR A CA 1
ATOM 508 C C . THR A 1 70 ? -0.805 -1.102 2.987 1.00 92.44 70 THR A C 1
ATOM 510 O O . THR A 1 70 ? -1.838 -1.073 3.664 1.00 92.44 70 THR A O 1
ATOM 513 N N . ALA A 1 71 ? 0.085 -2.093 3.112 1.00 93.81 71 ALA A N 1
ATOM 514 C CA . ALA A 1 71 ? -0.098 -3.230 4.017 1.00 93.81 71 ALA A CA 1
ATOM 515 C C . ALA A 1 71 ? -0.187 -2.797 5.493 1.00 93.81 71 ALA A C 1
ATOM 517 O O . ALA A 1 71 ? -1.069 -3.251 6.229 1.00 93.81 71 ALA A O 1
ATOM 518 N N . ALA A 1 72 ? 0.678 -1.875 5.924 1.00 91.56 72 ALA A N 1
ATOM 519 C CA . ALA A 1 72 ? 0.637 -1.308 7.270 1.00 91.56 72 ALA A CA 1
ATOM 520 C C . ALA A 1 72 ? -0.673 -0.542 7.526 1.00 91.56 72 ALA A C 1
ATOM 522 O O . ALA A 1 72 ? -1.299 -0.717 8.573 1.00 91.56 72 ALA A O 1
ATOM 523 N N . SER A 1 73 ? -1.134 0.252 6.555 1.00 89.44 73 SER A N 1
ATOM 524 C CA . SER A 1 73 ? -2.409 0.978 6.629 1.00 89.44 73 SER A CA 1
ATOM 525 C C . SER A 1 73 ? -3.601 0.027 6.743 1.00 89.44 73 SER A C 1
ATOM 527 O O . SER A 1 73 ? -4.510 0.271 7.544 1.00 89.44 73 SER A O 1
ATOM 529 N N . LEU A 1 74 ? -3.595 -1.079 5.989 1.00 92.19 74 LEU A N 1
ATOM 530 C CA . LEU A 1 74 ? -4.622 -2.116 6.067 1.00 92.19 74 LEU A CA 1
ATOM 531 C C . LEU A 1 74 ? -4.631 -2.773 7.449 1.00 92.19 74 LEU A C 1
ATOM 533 O O . LEU A 1 74 ? -5.680 -2.844 8.088 1.00 92.19 74 LEU A O 1
ATOM 537 N N . LEU A 1 75 ? -3.466 -3.189 7.947 1.00 90.19 75 LEU A N 1
ATOM 538 C CA . LEU A 1 75 ? -3.335 -3.823 9.258 1.00 90.19 75 LEU A CA 1
ATOM 539 C C . LEU A 1 75 ? -3.831 -2.899 10.376 1.00 90.19 75 LEU A C 1
ATOM 541 O O . LEU A 1 75 ? -4.633 -3.315 11.212 1.00 90.19 75 LEU A O 1
ATOM 545 N N . LEU A 1 76 ? -3.428 -1.626 10.357 1.00 85.69 76 LEU A N 1
ATOM 546 C CA . LEU A 1 76 ? -3.920 -0.623 11.301 1.00 85.69 76 LEU A CA 1
ATOM 547 C C . LEU A 1 76 ? -5.443 -0.463 11.216 1.00 85.69 76 LEU A C 1
ATOM 549 O O . LEU A 1 76 ? -6.114 -0.426 12.248 1.00 85.69 76 LEU A O 1
ATOM 553 N N . SER A 1 77 ? -6.001 -0.423 10.005 1.00 85.38 77 SER A N 1
ATOM 554 C CA . SER A 1 77 ? -7.448 -0.312 9.784 1.00 85.38 77 SER A CA 1
ATOM 555 C C . SER A 1 77 ? -8.212 -1.515 10.339 1.00 85.3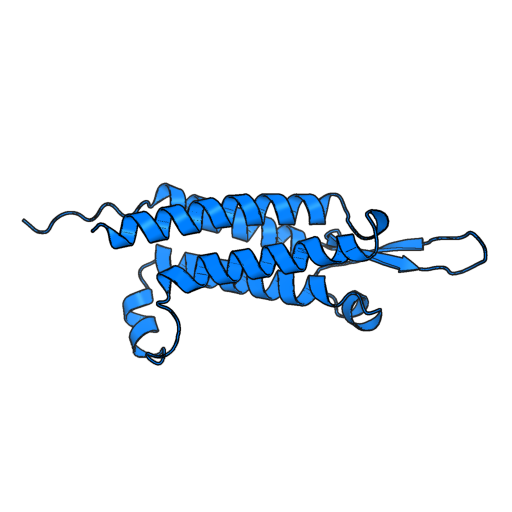8 77 SER A C 1
ATOM 557 O O . SER A 1 77 ? -9.240 -1.340 10.995 1.00 85.38 77 SER A O 1
ATOM 559 N N . LEU A 1 78 ? -7.689 -2.731 10.161 1.00 87.50 78 LEU A N 1
ATOM 560 C CA . LEU A 1 78 ? -8.277 -3.955 10.709 1.00 87.50 78 LEU A CA 1
ATOM 561 C C . LEU A 1 78 ? -8.205 -3.985 12.237 1.00 87.50 78 LEU A C 1
ATOM 563 O O . LEU A 1 78 ? -9.204 -4.286 12.891 1.00 87.50 78 LEU A O 1
ATOM 567 N N . LEU A 1 79 ? -7.069 -3.600 12.829 1.00 83.75 79 LEU A N 1
ATOM 568 C CA . LEU A 1 79 ? -6.950 -3.482 14.285 1.00 83.75 79 LEU A CA 1
ATOM 569 C C . LEU A 1 79 ? -8.003 -2.514 14.849 1.00 83.75 79 LEU A C 1
ATOM 571 O O . LEU A 1 79 ? -8.617 -2.812 15.881 1.00 83.75 79 LEU A O 1
ATOM 575 N N . ILE A 1 80 ? -8.248 -1.390 14.155 1.00 77.75 80 ILE A N 1
ATOM 576 C CA . ILE A 1 80 ? -9.302 -0.411 14.483 1.00 77.75 80 ILE A CA 1
ATOM 577 C C . ILE A 1 80 ? -10.693 -1.012 14.379 1.00 77.75 80 ILE A C 1
ATOM 579 O O . ILE A 1 80 ? -11.493 -0.855 15.310 1.00 77.75 80 ILE A O 1
ATOM 583 N N . LEU A 1 81 ? -10.967 -1.728 13.297 1.00 80.94 81 LEU A N 1
ATOM 584 C CA . LEU A 1 81 ? -12.264 -2.333 13.045 1.00 80.94 81 LEU A CA 1
ATOM 585 C C . LEU A 1 81 ? -12.620 -3.389 14.101 1.00 80.94 81 LEU A C 1
ATOM 587 O O . LEU A 1 81 ? -13.686 -3.310 14.711 1.00 80.94 81 LEU A O 1
ATOM 591 N N . PHE A 1 82 ? -11.699 -4.311 14.388 1.00 81.38 82 PHE A N 1
ATOM 592 C CA . PHE A 1 82 ? -11.907 -5.397 15.352 1.00 81.38 82 PHE A CA 1
ATOM 593 C C . PHE A 1 82 ? -11.802 -4.958 16.816 1.00 81.38 82 PHE A C 1
ATOM 595 O O . PHE A 1 82 ? -12.019 -5.756 17.722 1.00 81.38 82 PHE A O 1
ATOM 602 N N . GLY A 1 83 ? -11.485 -3.686 17.083 1.00 70.44 83 GLY A N 1
ATOM 603 C CA . GLY A 1 83 ? -11.347 -3.198 18.453 1.00 70.44 83 GLY A CA 1
ATOM 604 C C . GLY A 1 83 ? -10.208 -3.877 19.218 1.00 70.44 83 GLY A C 1
ATOM 605 O O . GLY A 1 83 ? -10.247 -3.916 20.444 1.00 70.44 83 GLY A O 1
ATOM 606 N N . LEU A 1 84 ? -9.188 -4.367 18.506 1.00 68.00 84 LEU A N 1
ATOM 607 C CA . LEU A 1 84 ? -7.967 -4.939 19.081 1.00 68.00 84 LEU A CA 1
ATOM 608 C C . LEU A 1 84 ? -6.996 -3.844 19.563 1.00 68.00 84 LEU A C 1
ATOM 610 O O . LEU A 1 84 ? -6.027 -4.132 20.263 1.00 68.00 84 LEU A O 1
ATOM 614 N N . LEU A 1 85 ? -7.281 -2.567 19.265 1.00 66.62 85 LEU A N 1
ATOM 615 C CA . LEU A 1 85 ? -6.493 -1.420 19.739 1.00 66.62 85 LEU A CA 1
ATOM 616 C C . LEU A 1 85 ? -6.233 -1.386 21.239 1.00 66.62 85 LEU A C 1
ATOM 618 O O . LEU A 1 85 ? -5.091 -1.147 21.583 1.00 66.62 85 LEU A O 1
ATOM 622 N N . PRO A 1 86 ? -7.212 -1.511 22.152 1.00 62.16 86 PRO A N 1
ATOM 623 C CA . PRO A 1 86 ? -6.935 -1.450 23.586 1.00 62.16 86 PRO A CA 1
ATOM 624 C C . PRO A 1 86 ? -5.926 -2.507 24.056 1.00 62.16 86 PRO A C 1
ATOM 626 O O . PRO A 1 86 ? -5.158 -2.216 24.970 1.00 62.16 86 PRO A O 1
ATOM 629 N N . ALA A 1 87 ? -5.885 -3.683 23.419 1.00 63.47 87 ALA A N 1
ATOM 630 C CA . ALA A 1 87 ? -4.876 -4.705 23.694 1.00 63.47 87 ALA A CA 1
ATOM 631 C C . ALA A 1 87 ? -3.500 -4.273 23.162 1.00 63.47 87 ALA A C 1
ATOM 633 O O . ALA A 1 87 ? -2.542 -4.207 23.924 1.00 63.47 87 ALA A O 1
ATOM 634 N N . VAL A 1 88 ? -3.434 -3.857 21.894 1.00 61.78 88 VAL A N 1
ATOM 635 C CA . VAL A 1 88 ? -2.184 -3.455 21.223 1.00 61.78 88 VAL A CA 1
ATOM 636 C C . VAL A 1 88 ? -1.624 -2.128 21.765 1.00 61.78 88 VAL A C 1
ATOM 638 O O . VAL A 1 88 ? -0.417 -1.935 21.848 1.00 61.78 88 VAL A O 1
ATOM 641 N N . ARG A 1 89 ? -2.481 -1.203 22.210 1.00 62.22 89 ARG A N 1
ATOM 642 C CA . ARG A 1 89 ? -2.114 0.121 22.743 1.00 62.22 89 ARG A CA 1
ATOM 643 C C . ARG A 1 89 ? -1.309 0.019 24.035 1.00 62.22 89 ARG A C 1
ATOM 645 O O . ARG A 1 89 ? -0.513 0.913 24.288 1.00 62.22 89 ARG A O 1
ATOM 652 N N . LYS A 1 90 ? -1.484 -1.046 24.829 1.00 61.16 90 LYS A N 1
ATOM 653 C CA . LYS A 1 90 ? -0.627 -1.305 26.000 1.00 61.16 90 LYS A CA 1
ATOM 654 C C . LYS A 1 90 ? 0.822 -1.619 25.611 1.00 61.16 90 LYS A C 1
ATOM 656 O O . LYS A 1 90 ? 1.709 -1.405 26.425 1.00 61.16 90 LYS A O 1
ATOM 661 N N . GLN A 1 91 ? 1.053 -2.112 24.395 1.00 64.25 91 GLN A N 1
ATOM 662 C CA . GLN A 1 91 ? 2.375 -2.482 23.885 1.00 64.25 91 GLN A CA 1
ATOM 663 C C . GLN A 1 91 ? 3.048 -1.379 23.055 1.00 64.25 91 GLN A C 1
ATOM 665 O O . GLN A 1 91 ? 4.235 -1.491 22.766 1.00 64.25 91 GLN A O 1
ATOM 670 N N . ILE A 1 92 ? 2.331 -0.313 22.679 1.00 58.78 92 ILE A N 1
ATOM 671 C CA . ILE A 1 92 ? 2.881 0.771 21.853 1.00 58.78 92 ILE A CA 1
ATOM 672 C C . ILE A 1 92 ? 3.356 1.929 22.755 1.00 58.78 92 ILE A C 1
ATOM 674 O O . ILE A 1 92 ? 2.548 2.465 23.517 1.00 58.78 92 ILE A O 1
ATOM 678 N N . PRO A 1 93 ? 4.633 2.357 22.669 1.00 54.75 93 PRO A N 1
ATOM 679 C CA . PRO A 1 93 ? 5.165 3.464 23.463 1.00 54.75 93 PRO A CA 1
ATOM 680 C C . PRO A 1 93 ? 4.461 4.795 23.144 1.00 54.75 93 PRO A C 1
ATOM 682 O O . PRO A 1 93 ? 4.118 5.086 21.998 1.00 54.75 93 PRO A O 1
ATOM 685 N N . ALA A 1 94 ? 4.269 5.629 24.170 1.00 52.53 94 ALA A N 1
ATOM 686 C CA . ALA A 1 94 ? 3.441 6.843 24.145 1.00 52.53 94 ALA A CA 1
ATOM 687 C C . ALA A 1 94 ? 3.892 7.956 23.168 1.00 52.53 94 ALA A C 1
ATOM 689 O O . ALA A 1 94 ? 3.172 8.938 23.005 1.00 52.53 94 ALA A O 1
ATOM 690 N N . GLY A 1 95 ? 5.057 7.817 22.524 1.00 49.03 95 GLY A N 1
ATOM 691 C CA . GLY A 1 95 ? 5.628 8.808 21.600 1.00 49.03 95 GLY A CA 1
ATOM 692 C C . GLY A 1 95 ? 5.140 8.720 20.149 1.00 49.03 95 GLY A C 1
ATOM 693 O O . GLY A 1 95 ? 5.495 9.575 19.344 1.00 49.03 95 GLY A O 1
ATOM 694 N N . ILE A 1 96 ? 4.343 7.710 19.789 1.00 55.62 96 ILE A N 1
ATOM 695 C CA . ILE A 1 96 ? 3.816 7.560 18.424 1.00 55.62 96 ILE A CA 1
ATOM 696 C C . ILE A 1 96 ? 2.504 8.360 18.317 1.00 55.62 96 ILE A C 1
ATOM 698 O O . ILE A 1 96 ? 1.645 8.200 19.194 1.00 55.62 96 ILE A O 1
ATOM 702 N N . PRO A 1 97 ? 2.311 9.211 17.278 1.00 57.34 97 PRO A N 1
ATOM 703 C CA . PRO A 1 97 ? 1.050 9.924 17.069 1.00 57.34 97 PRO A CA 1
ATOM 704 C C . PRO A 1 97 ? -0.100 8.925 17.160 1.00 57.34 97 PRO A C 1
ATOM 706 O O . PRO A 1 97 ? -0.009 7.833 16.601 1.00 57.34 97 PRO A O 1
ATOM 709 N N . GLY A 1 98 ? -1.139 9.265 17.933 1.00 66.06 98 GLY A N 1
ATOM 710 C CA . GLY A 1 98 ? -2.135 8.293 18.384 1.00 66.06 98 GLY A CA 1
ATOM 711 C C . GLY A 1 98 ? -2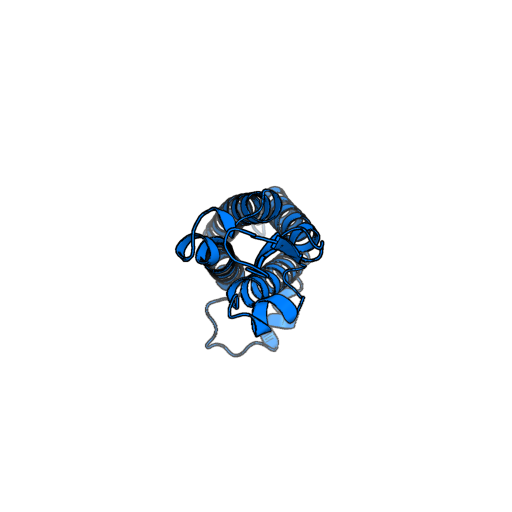.579 7.363 17.256 1.00 66.06 98 GLY A C 1
ATOM 712 O O . GLY A 1 98 ? -2.877 7.828 16.167 1.00 66.06 98 GLY A O 1
ATOM 713 N N . LEU A 1 99 ? -2.637 6.051 17.500 1.00 63.81 99 LEU A N 1
ATOM 714 C CA . LEU A 1 99 ? -2.814 5.006 16.472 1.00 63.81 99 LEU A CA 1
ATOM 715 C C . LEU A 1 99 ? -3.958 5.264 15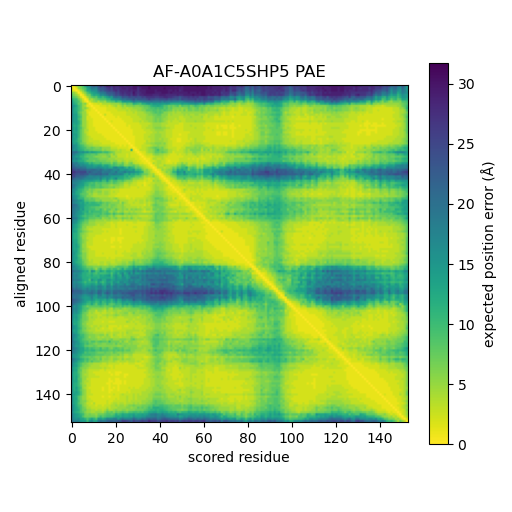.459 1.00 63.81 99 LEU A C 1
ATOM 717 O O . LEU A 1 99 ? -3.927 4.791 14.329 1.00 63.81 99 LEU A O 1
ATOM 721 N N . ARG A 1 100 ? -4.947 6.075 15.853 1.00 66.56 100 ARG A N 1
ATOM 722 C CA . ARG A 1 100 ? -6.057 6.566 15.021 1.00 66.56 100 ARG A CA 1
ATOM 723 C C . ARG A 1 100 ? -5.634 7.543 13.911 1.00 66.56 100 ARG A C 1
ATOM 725 O O . ARG A 1 100 ? -6.267 7.562 12.866 1.00 66.56 100 ARG A O 1
ATOM 732 N N . THR A 1 101 ? -4.600 8.354 14.124 1.00 74.44 101 THR A N 1
ATOM 733 C CA . THR A 1 101 ? -4.009 9.260 13.124 1.00 74.44 101 THR A CA 1
ATOM 734 C C . THR A 1 101 ? -2.886 8.598 12.325 1.00 74.44 101 THR A C 1
ATOM 736 O O . THR A 1 101 ? -2.511 9.109 11.276 1.00 74.44 101 THR A O 1
ATOM 739 N N . ALA A 1 102 ? -2.367 7.453 12.782 1.00 79.94 102 ALA A N 1
ATOM 740 C CA . ALA A 1 102 ? -1.299 6.727 12.097 1.00 79.94 102 ALA A CA 1
ATOM 741 C C . ALA A 1 102 ? -1.766 6.083 10.780 1.00 79.94 102 ALA A C 1
ATOM 743 O O . ALA A 1 102 ? -1.068 6.194 9.779 1.00 79.94 102 ALA A O 1
ATOM 744 N N . ALA A 1 103 ? -2.958 5.473 10.752 1.00 83.06 103 ALA A N 1
ATOM 745 C CA . ALA A 1 103 ? -3.518 4.872 9.536 1.00 83.06 103 ALA A CA 1
ATOM 746 C C . ALA A 1 103 ? -3.674 5.877 8.371 1.00 83.06 103 ALA A C 1
ATOM 748 O O . ALA A 1 103 ? -3.150 5.605 7.293 1.00 83.06 103 ALA A O 1
ATOM 749 N N . PRO A 1 104 ? -4.316 7.054 8.547 1.00 83.38 104 PRO A N 1
ATOM 750 C CA . PRO A 1 104 ? -4.405 8.031 7.462 1.00 83.38 104 PRO A CA 1
ATOM 751 C C . PRO A 1 104 ? -3.041 8.621 7.073 1.00 83.38 104 PRO A C 1
ATOM 753 O O . PRO A 1 104 ? -2.804 8.846 5.891 1.00 83.38 104 PRO A O 1
ATOM 756 N N . ALA A 1 105 ? -2.122 8.828 8.024 1.00 86.94 105 ALA A N 1
ATOM 757 C CA . ALA A 1 105 ? -0.774 9.311 7.714 1.00 86.94 105 ALA A CA 1
ATOM 758 C C . ALA A 1 105 ? 0.029 8.299 6.875 1.00 86.94 105 ALA A C 1
ATOM 760 O O . ALA A 1 105 ? 0.664 8.674 5.892 1.00 86.94 105 ALA A O 1
ATOM 761 N N . CYS A 1 106 ? -0.048 7.014 7.228 1.00 87.25 106 CYS A N 1
ATOM 762 C CA . CYS A 1 106 ? 0.581 5.924 6.487 1.00 87.25 106 CYS A CA 1
ATOM 763 C C . CYS A 1 106 ? -0.011 5.794 5.076 1.00 87.25 106 CYS A C 1
ATOM 765 O O . CYS A 1 106 ? 0.734 5.658 4.111 1.00 87.25 106 CYS A O 1
ATOM 767 N N . CYS A 1 107 ? -1.329 5.959 4.940 1.00 89.12 107 CYS A N 1
ATOM 768 C CA . CYS A 1 107 ? -2.013 5.936 3.650 1.00 89.12 107 CYS A CA 1
ATOM 769 C C . CYS A 1 107 ? -1.618 7.121 2.751 1.00 89.12 107 CYS A C 1
ATOM 771 O O . CYS A 1 107 ? -1.431 6.939 1.551 1.00 89.12 107 CYS A O 1
ATOM 773 N N . ILE A 1 108 ? -1.445 8.328 3.310 1.00 91.25 108 ILE A N 1
ATOM 774 C CA . ILE A 1 108 ? -0.911 9.477 2.554 1.00 91.25 108 ILE A CA 1
ATOM 775 C C . ILE A 1 108 ? 0.518 9.197 2.091 1.00 91.25 108 ILE A C 1
ATOM 777 O O . ILE A 1 108 ? 0.849 9.474 0.940 1.00 91.25 108 ILE A O 1
ATOM 781 N N . ALA A 1 109 ? 1.365 8.654 2.968 1.00 91.31 109 ALA A N 1
ATOM 782 C CA . ALA A 1 109 ? 2.733 8.308 2.601 1.00 91.31 109 ALA A CA 1
ATOM 783 C C . ALA A 1 109 ? 2.759 7.244 1.488 1.00 91.31 109 ALA A C 1
ATOM 785 O O . ALA A 1 109 ? 3.510 7.397 0.528 1.00 91.31 109 ALA A O 1
ATOM 786 N N . ALA A 1 110 ? 1.892 6.225 1.565 1.00 90.75 110 ALA A N 1
ATOM 787 C CA . ALA A 1 110 ? 1.728 5.217 0.516 1.00 90.75 110 ALA A CA 1
ATOM 788 C C . ALA A 1 110 ? 1.328 5.856 -0.821 1.00 90.75 110 ALA A C 1
ATOM 790 O O . ALA A 1 110 ? 1.931 5.568 -1.852 1.00 90.75 110 ALA A O 1
ATOM 791 N N . LEU A 1 111 ? 0.354 6.772 -0.796 1.00 91.56 111 LEU A N 1
ATOM 792 C CA . LEU A 1 111 ? -0.103 7.497 -1.981 1.00 91.56 111 LEU A CA 1
ATOM 793 C C . LEU A 1 111 ? 1.012 8.348 -2.595 1.00 91.56 111 LEU A C 1
ATOM 795 O O . LEU A 1 111 ? 1.199 8.324 -3.809 1.00 91.56 111 LEU A O 1
ATOM 799 N N . ALA A 1 112 ? 1.774 9.064 -1.765 1.00 91.88 112 ALA A N 1
ATOM 800 C CA . ALA A 1 112 ? 2.925 9.829 -2.225 1.00 91.88 112 ALA A CA 1
ATOM 801 C C . ALA A 1 112 ? 3.941 8.904 -2.908 1.00 91.88 112 ALA A C 1
ATOM 803 O O . ALA A 1 112 ? 4.306 9.149 -4.054 1.00 91.88 112 ALA A O 1
ATOM 804 N N . CYS A 1 113 ? 4.321 7.795 -2.264 1.00 87.81 113 CYS A N 1
ATOM 805 C CA . CYS A 1 113 ? 5.233 6.811 -2.846 1.00 87.81 113 CYS A CA 1
ATOM 806 C C . CYS A 1 113 ? 4.704 6.199 -4.151 1.00 87.81 113 CYS A C 1
ATOM 808 O O . CYS A 1 113 ? 5.476 6.034 -5.090 1.00 87.81 113 CYS A O 1
ATOM 810 N N . SER A 1 114 ? 3.403 5.924 -4.255 1.00 88.31 114 SER A N 1
ATOM 811 C CA . SER A 1 114 ? 2.801 5.377 -5.476 1.00 88.31 114 SER A CA 1
ATOM 812 C C . SER A 1 114 ? 2.814 6.368 -6.649 1.00 88.31 114 SER A C 1
ATOM 814 O O . SER A 1 114 ? 2.854 5.943 -7.799 1.00 88.31 114 SER A O 1
ATOM 816 N N . LEU A 1 115 ? 2.809 7.679 -6.385 1.00 89.00 115 LEU A N 1
ATOM 817 C CA . LEU A 1 115 ? 2.852 8.719 -7.421 1.00 89.00 115 LEU A CA 1
ATOM 818 C C . LEU A 1 115 ? 4.274 9.174 -7.778 1.00 89.00 115 LEU A C 1
ATOM 820 O O . LEU A 1 115 ? 4.466 9.785 -8.825 1.00 89.00 115 LEU A O 1
ATOM 824 N N . LEU A 1 116 ? 5.284 8.871 -6.959 1.00 87.00 116 LEU A N 1
ATOM 825 C CA . LEU A 1 116 ? 6.671 9.276 -7.220 1.00 87.00 116 LEU A CA 1
ATOM 826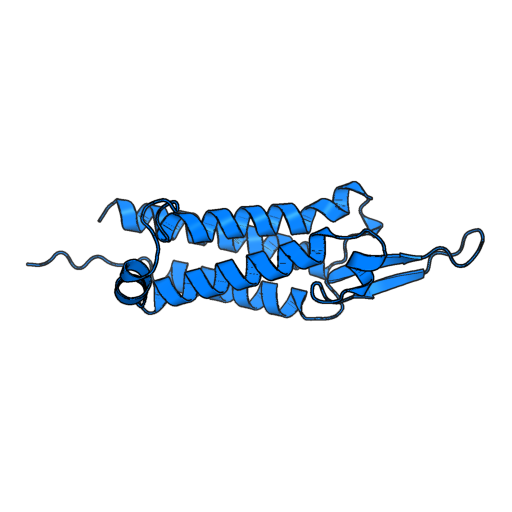 C C . LEU A 1 116 ? 7.262 8.755 -8.542 1.00 87.00 116 LEU A C 1
ATOM 828 O O . LEU A 1 116 ? 8.009 9.517 -9.161 1.00 87.00 116 LEU A O 1
ATOM 832 N N . PRO A 1 117 ? 6.914 7.555 -9.055 1.00 82.81 117 PRO A N 1
ATOM 833 C CA . PRO A 1 117 ? 7.365 7.133 -10.379 1.00 82.81 117 PRO A CA 1
ATOM 834 C C . PRO A 1 117 ? 6.942 8.084 -11.511 1.00 82.81 117 PRO A C 1
ATOM 836 O O . PRO A 1 117 ? 7.614 8.143 -12.535 1.00 82.81 117 PRO A O 1
ATOM 839 N N . LEU A 1 118 ? 5.900 8.905 -11.309 1.00 85.06 118 LEU A N 1
ATOM 840 C CA . LEU A 1 118 ? 5.479 9.935 -12.264 1.00 85.06 118 LEU A CA 1
ATOM 841 C C . LEU A 1 118 ? 6.557 11.006 -12.491 1.00 85.06 118 LEU A C 1
ATOM 843 O O . LEU A 1 118 ? 6.595 11.610 -13.560 1.00 85.06 118 LEU A O 1
ATOM 847 N N . SER A 1 119 ? 7.452 11.225 -11.521 1.00 85.00 119 SER A N 1
ATOM 848 C CA . SER A 1 119 ? 8.569 12.168 -11.668 1.00 85.00 119 SER A CA 1
ATOM 849 C C . SER A 1 119 ? 9.596 11.720 -12.715 1.00 85.00 119 SER A C 1
ATOM 851 O O . SER A 1 119 ? 10.258 12.564 -13.313 1.00 85.00 119 SER A O 1
ATOM 853 N N . PHE A 1 120 ? 9.672 10.414 -12.999 1.00 80.75 120 PHE A N 1
ATOM 854 C CA . PHE A 1 120 ? 10.474 9.851 -14.090 1.00 80.75 120 PHE A CA 1
ATOM 855 C C . PHE A 1 120 ? 9.738 9.867 -15.442 1.00 80.75 120 PHE A C 1
ATOM 857 O O . PHE A 1 120 ? 10.342 9.598 -16.478 1.00 80.75 120 PHE A O 1
ATOM 864 N N . GLY A 1 121 ? 8.445 10.205 -15.450 1.00 83.56 121 GLY A N 1
ATOM 865 C CA . GLY A 1 121 ? 7.593 10.305 -16.633 1.00 83.56 121 GLY A CA 1
ATOM 866 C C . GLY A 1 121 ? 6.383 9.360 -16.593 1.00 83.56 121 GLY A C 1
ATOM 867 O O . GLY A 1 121 ? 6.389 8.355 -15.881 1.00 83.56 121 GLY A O 1
ATOM 868 N N . PRO A 1 122 ? 5.331 9.637 -17.386 1.00 84.88 122 PRO A N 1
ATOM 869 C CA . PRO A 1 122 ? 4.094 8.850 -17.376 1.00 84.88 122 PRO A CA 1
ATOM 870 C C . PRO A 1 122 ? 4.285 7.407 -17.860 1.00 84.88 122 PRO A C 1
ATOM 872 O O . PRO A 1 122 ? 3.500 6.538 -17.506 1.00 84.88 122 PRO A O 1
ATOM 875 N N . VAL A 1 123 ? 5.351 7.130 -18.619 1.00 84.25 123 VAL A N 1
ATOM 876 C CA . VAL A 1 123 ? 5.702 5.778 -19.087 1.00 84.25 123 VAL A CA 1
ATOM 877 C C . VAL A 1 123 ? 6.036 4.813 -17.937 1.00 84.25 123 VAL A C 1
ATOM 879 O O . VAL A 1 123 ? 5.910 3.605 -18.099 1.00 84.25 123 VAL A O 1
ATOM 882 N N . TYR A 1 124 ? 6.411 5.335 -16.761 1.00 82.50 124 TYR A N 1
ATOM 883 C CA . TYR A 1 124 ? 6.700 4.551 -15.552 1.00 82.50 124 TYR A CA 1
ATOM 884 C C . TYR A 1 124 ? 5.455 4.292 -14.686 1.00 82.50 124 TYR A C 1
ATOM 886 O O . TYR A 1 124 ? 5.559 3.713 -13.603 1.00 82.50 124 TYR A O 1
ATOM 894 N N . MET A 1 125 ? 4.275 4.711 -15.150 1.00 86.44 125 MET A N 1
ATOM 895 C CA . MET A 1 125 ? 2.989 4.390 -14.541 1.00 86.44 125 MET A CA 1
ATOM 896 C C . MET A 1 125 ? 2.198 3.448 -15.447 1.00 86.44 125 MET A C 1
ATOM 898 O O . MET A 1 125 ? 2.007 3.702 -16.634 1.00 86.44 125 MET A O 1
ATOM 902 N N . SER A 1 126 ? 1.681 2.371 -14.865 1.00 89.38 126 SER A N 1
ATOM 903 C CA . SER A 1 126 ? 0.709 1.499 -15.509 1.00 89.38 126 SER A CA 1
ATOM 904 C C . SER A 1 126 ? -0.720 1.904 -15.144 1.00 89.38 126 SER A C 1
ATOM 906 O O . SER A 1 126 ? -0.978 2.644 -14.192 1.00 89.38 126 SER A O 1
ATOM 908 N N . TRP A 1 127 ? -1.695 1.340 -15.855 1.00 89.69 127 TRP A N 1
ATOM 909 C CA . TRP A 1 127 ? -3.104 1.447 -15.467 1.00 89.69 127 TRP A CA 1
ATOM 910 C C . TRP A 1 127 ? -3.349 0.946 -14.029 1.00 89.69 127 TRP A C 1
ATOM 912 O O . TRP A 1 127 ? -4.1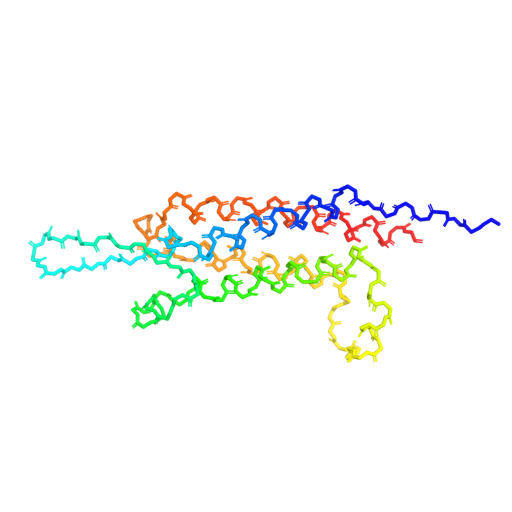74 1.509 -13.306 1.00 89.69 127 TRP A O 1
ATOM 922 N N . ALA A 1 128 ? -2.612 -0.081 -13.587 1.00 90.50 128 ALA A N 1
ATOM 923 C CA . ALA A 1 128 ? -2.757 -0.653 -12.254 1.00 90.50 128 ALA A CA 1
ATOM 924 C C . ALA A 1 128 ? -2.216 0.295 -11.180 1.00 90.50 128 ALA A C 1
ATOM 926 O O . ALA A 1 128 ? -2.878 0.491 -10.167 1.00 90.50 128 ALA A O 1
ATOM 927 N N . SER A 1 129 ? -1.078 0.955 -11.409 1.00 88.44 129 SER A N 1
ATOM 928 C CA . SER A 1 129 ? -0.517 1.910 -10.447 1.00 88.44 129 SER A CA 1
ATOM 929 C C . SER A 1 129 ? -1.334 3.207 -10.344 1.00 88.44 129 SER A C 1
ATOM 931 O O . SER A 1 129 ? -1.489 3.759 -9.249 1.00 88.44 129 SER A O 1
ATOM 933 N N . TYR A 1 130 ? -1.959 3.655 -11.441 1.00 91.75 130 TYR A N 1
ATOM 934 C CA . TYR A 1 130 ? -2.976 4.714 -11.386 1.00 91.75 130 TYR A CA 1
ATOM 935 C C . TYR A 1 130 ? -4.198 4.287 -10.564 1.00 91.75 130 TYR A C 1
ATOM 937 O O . TYR A 1 130 ? -4.695 5.059 -9.741 1.00 91.75 130 TYR A O 1
ATOM 945 N N . THR A 1 131 ? -4.647 3.042 -10.737 1.00 93.88 131 THR A N 1
ATOM 946 C CA . THR A 1 131 ? -5.773 2.485 -9.975 1.00 93.88 131 THR A CA 1
ATOM 947 C C . THR A 1 131 ? -5.438 2.383 -8.485 1.00 93.88 131 THR A C 1
ATOM 949 O O . THR A 1 131 ? -6.230 2.825 -7.656 1.00 93.88 131 THR A O 1
ATOM 952 N N . VAL A 1 132 ? -4.246 1.892 -8.130 1.00 93.56 132 VAL A N 1
ATOM 953 C CA . VAL A 1 132 ? -3.739 1.864 -6.745 1.00 93.56 132 VAL A CA 1
ATOM 954 C C . VAL A 1 132 ? -3.748 3.270 -6.146 1.00 93.56 132 VAL A C 1
ATOM 956 O O . VAL A 1 132 ? -4.291 3.471 -5.063 1.00 93.56 132 VAL A O 1
ATOM 959 N N . SER A 1 133 ? -3.246 4.269 -6.874 1.00 94.19 133 SER A N 1
ATOM 960 C CA . SER A 1 133 ? -3.219 5.660 -6.405 1.00 94.19 133 SER A CA 1
ATOM 961 C C . SER A 1 133 ? -4.629 6.217 -6.143 1.00 94.19 133 SER A C 1
ATOM 963 O O . SER A 1 133 ? -4.857 6.871 -5.124 1.00 94.19 133 SER A O 1
ATOM 965 N N . ALA A 1 134 ? -5.601 5.913 -7.009 1.00 95.00 134 ALA A N 1
ATOM 966 C CA . ALA A 1 134 ? -6.999 6.306 -6.815 1.00 95.00 134 ALA A CA 1
ATOM 967 C C . ALA A 1 134 ? -7.642 5.611 -5.598 1.00 95.00 134 ALA A C 1
ATOM 969 O O . ALA A 1 134 ? -8.344 6.254 -4.812 1.00 95.00 134 ALA A O 1
ATOM 970 N N . LEU A 1 135 ? -7.367 4.316 -5.406 1.00 95.69 135 LEU A N 1
ATOM 971 C CA . LEU A 1 135 ? -7.842 3.548 -4.252 1.00 95.69 135 LEU A CA 1
ATOM 972 C C . LEU A 1 135 ? -7.255 4.080 -2.940 1.00 95.69 135 LEU A C 1
ATOM 974 O O . LEU A 1 135 ? -7.996 4.253 -1.973 1.00 95.69 135 LEU A O 1
ATOM 978 N N . LEU A 1 136 ? -5.957 4.398 -2.915 1.00 94.38 136 LEU A N 1
ATOM 979 C CA . LEU A 1 136 ? -5.285 4.992 -1.756 1.00 94.38 136 LEU A CA 1
ATOM 980 C C . LEU A 1 136 ? -5.839 6.383 -1.425 1.00 94.38 136 LEU A C 1
ATOM 982 O O . LEU A 1 136 ? -6.009 6.707 -0.250 1.00 94.38 136 LEU A O 1
ATOM 986 N N . LEU A 1 137 ? -6.187 7.190 -2.432 1.00 95.06 137 LEU A N 1
ATOM 987 C CA . LEU A 1 137 ? -6.797 8.506 -2.219 1.00 95.06 137 LEU A CA 1
ATOM 988 C C . LEU A 1 137 ? -8.182 8.383 -1.571 1.00 95.06 137 LEU A C 1
ATOM 990 O O . LEU A 1 137 ? -8.480 9.059 -0.583 1.00 95.06 137 LEU A O 1
ATOM 994 N N . ALA A 1 138 ? -9.017 7.488 -2.103 1.00 94.50 138 ALA A N 1
ATOM 995 C CA . ALA A 1 138 ? -10.343 7.218 -1.558 1.00 94.50 138 ALA A CA 1
ATOM 996 C C . ALA A 1 138 ? -10.263 6.621 -0.140 1.00 94.50 138 ALA A C 1
ATOM 998 O O . ALA A 1 138 ? -10.995 7.049 0.759 1.00 94.50 138 ALA A O 1
ATOM 999 N N . ALA A 1 139 ? -9.329 5.692 0.092 1.00 93.31 139 ALA A N 1
ATOM 1000 C CA . ALA A 1 139 ? -9.068 5.118 1.407 1.00 93.31 139 ALA A CA 1
ATOM 1001 C C . ALA A 1 139 ? -8.624 6.187 2.413 1.00 93.31 139 ALA A C 1
ATOM 1003 O O . ALA A 1 139 ? -9.165 6.236 3.518 1.00 93.31 139 ALA A O 1
ATOM 1004 N N . ALA A 1 140 ? -7.714 7.088 2.028 1.00 92.12 140 ALA A N 1
ATOM 1005 C CA . ALA A 1 140 ? -7.279 8.193 2.876 1.00 92.12 140 ALA A CA 1
ATOM 1006 C C . ALA A 1 140 ? -8.470 9.061 3.310 1.00 92.12 140 ALA A C 1
ATOM 1008 O O . ALA A 1 140 ? -8.635 9.315 4.504 1.00 92.12 140 ALA A O 1
ATOM 1009 N N . GLY A 1 141 ? -9.352 9.440 2.377 1.00 90.81 141 GLY A N 1
ATOM 1010 C CA . GLY A 1 141 ? -10.567 10.204 2.682 1.00 90.81 141 GLY A CA 1
ATOM 1011 C C . GLY A 1 141 ? -11.462 9.524 3.727 1.00 90.81 141 GLY A C 1
ATOM 1012 O O . GLY A 1 141 ? -11.878 10.156 4.703 1.00 90.81 141 GLY A O 1
ATOM 1013 N N . LEU A 1 142 ? -11.698 8.215 3.583 1.00 91.12 142 LEU A N 1
ATOM 1014 C CA . LEU A 1 142 ? -12.472 7.438 4.557 1.00 91.12 142 LEU A CA 1
ATOM 1015 C C . LEU A 1 142 ? -11.755 7.318 5.911 1.00 91.12 142 LEU A C 1
ATOM 1017 O O . LEU A 1 142 ? -12.392 7.442 6.960 1.00 91.12 142 LEU A O 1
ATOM 1021 N N . LEU A 1 143 ? -10.433 7.137 5.923 1.00 89.00 143 LEU A N 1
ATOM 1022 C CA . LEU A 1 143 ? -9.646 7.086 7.157 1.00 89.00 143 LEU A CA 1
ATOM 1023 C C . LEU A 1 143 ? -9.675 8.422 7.911 1.00 89.00 143 LEU A C 1
ATOM 1025 O O . LEU A 1 143 ? -9.875 8.425 9.126 1.00 89.00 143 LEU A O 1
ATOM 1029 N N . PHE A 1 144 ? -9.577 9.559 7.220 1.00 88.75 144 PHE A N 1
ATOM 1030 C CA . PHE A 1 144 ? -9.731 10.875 7.848 1.00 88.75 144 PHE A CA 1
ATOM 1031 C C . PHE A 1 144 ? -11.134 11.089 8.406 1.00 88.75 144 PHE A C 1
ATOM 1033 O O . PHE A 1 144 ? -11.279 11.558 9.539 1.00 88.75 144 PHE A O 1
ATOM 1040 N N . TYR A 1 145 ? -12.166 10.699 7.655 1.00 86.62 145 TYR A N 1
ATOM 1041 C CA . TYR A 1 145 ? -13.546 10.769 8.125 1.00 86.62 145 TYR A CA 1
ATOM 1042 C C . TYR A 1 145 ? -13.750 9.939 9.400 1.00 86.62 145 TYR A C 1
ATOM 1044 O O . TYR A 1 145 ? -14.315 10.425 10.386 1.00 86.62 145 TYR A O 1
ATOM 1052 N N . THR A 1 146 ? -13.234 8.704 9.425 1.00 83.44 146 THR A N 1
ATOM 1053 C CA . THR A 1 146 ? -13.349 7.830 10.600 1.00 83.44 146 THR A CA 1
ATOM 1054 C C . THR A 1 146 ? -12.592 8.392 11.804 1.00 83.44 146 THR A C 1
ATOM 1056 O O . THR A 1 146 ? -13.143 8.426 12.907 1.00 83.44 146 THR A O 1
ATOM 1059 N N . ALA A 1 147 ? -11.379 8.915 11.606 1.00 80.12 147 ALA A N 1
ATOM 1060 C CA . ALA A 1 147 ? -10.586 9.540 12.661 1.00 80.12 147 ALA A CA 1
ATOM 1061 C C . ALA A 1 147 ? -11.273 10.791 13.243 1.00 80.12 147 ALA A C 1
ATOM 1063 O O . ALA A 1 147 ? -11.323 10.954 14.466 1.00 80.12 147 ALA A O 1
ATOM 1064 N N . ALA A 1 148 ? -11.860 11.641 12.394 1.00 80.56 148 ALA A N 1
ATOM 1065 C CA . ALA A 1 148 ? -12.576 12.845 12.814 1.00 80.56 148 ALA A CA 1
ATOM 1066 C C . ALA A 1 148 ? -13.857 12.521 13.603 1.00 80.56 148 ALA A C 1
ATOM 1068 O O . ALA A 1 148 ? -14.115 13.124 14.648 1.00 80.56 148 ALA A O 1
ATOM 1069 N N . ALA A 1 149 ? -14.636 11.533 13.152 1.00 75.62 149 ALA A N 1
ATOM 1070 C CA . ALA A 1 149 ? -15.853 11.092 13.833 1.00 75.62 149 ALA A CA 1
ATOM 1071 C C . ALA A 1 149 ? -15.572 10.478 15.218 1.00 75.62 149 ALA A C 1
ATOM 1073 O O . ALA A 1 149 ? -16.379 10.613 16.132 1.00 75.62 149 ALA A O 1
ATOM 1074 N N . GLN A 1 150 ? -14.413 9.836 15.400 1.00 66.75 150 GLN A N 1
ATOM 1075 C CA . GLN A 1 150 ? -13.987 9.254 16.680 1.00 66.75 150 GLN A CA 1
ATOM 1076 C C . GLN A 1 150 ? -13.403 10.273 17.675 1.00 66.75 150 GLN A C 1
ATOM 1078 O O . GLN A 1 150 ? -13.235 9.921 18.840 1.00 66.75 150 GLN A O 1
ATOM 1083 N N . LYS A 1 151 ? -13.058 11.496 17.243 1.00 64.69 151 LYS A N 1
ATOM 1084 C CA . LYS A 1 151 ? -12.589 12.589 18.122 1.00 64.69 151 LYS A CA 1
ATOM 1085 C C . LYS A 1 151 ? -13.747 13.391 18.734 1.00 64.69 151 LYS A C 1
ATOM 1087 O O . LYS A 1 151 ? -13.554 14.057 19.742 1.00 64.69 151 LYS A O 1
ATOM 1092 N N . LYS A 1 152 ? -14.931 13.343 18.111 1.00 55.75 152 LYS A N 1
ATOM 1093 C CA . LYS A 1 152 ? -16.151 14.042 18.557 1.00 55.75 152 LYS A CA 1
ATOM 1094 C C . LYS A 1 152 ? -17.002 13.247 19.563 1.00 55.75 152 LYS A C 1
ATOM 1096 O O . LYS A 1 152 ? -17.986 13.793 20.049 1.00 55.75 152 LYS A O 1
ATOM 1101 N N . SER A 1 153 ? -16.661 11.985 19.835 1.00 44.88 153 SER A N 1
ATOM 1102 C CA . SER A 1 153 ? -17.336 11.120 20.818 1.00 44.88 153 SER A CA 1
ATOM 1103 C C . SER A 1 153 ? -16.482 10.915 22.054 1.00 44.88 153 SER A C 1
ATOM 1105 O O . SER A 1 153 ? -17.107 10.524 23.063 1.00 44.88 153 SER A O 1
#

Foldseek 3Di:
DPPPQPQPLVLLVLLLVLLVVLLVLLQDQFWFWDWDDPDDPDTDIGGGHLCDCPCVVVVLVLSVLLSVLSVVLNVLSVCVNVVVCVVCVVVDDPPDDPSLVSSLVSLVSSLVSLCVLCVVPCSRGGPSSVSSNVSSVSSSVSSVVSSVSVVVD

Nearest PDB structures (foldseek):
  2rld-assembly1_E  TM=4.750E-01  e=3.869E+00  Bacteroides thetaiotaomicron VPI-5482
  6dmw-assembly1_C  TM=2.639E-01  e=2.288E+00  Oryctolagus cuniculus
  8zvf-assembly1_B  TM=4.142E-01  e=7.655E+00  Arabidopsis thaliana

Sequence (153 aa):
MKPSTKRPLPAAIGAAGLLAAALVLEILPYGAVLVFAPGPGEQLIQAFSYFSLAPFGYANFFPLPAGILTAASLLLSLLILFGLLPAVRKQIPAGIPGLRTAAPACCIAALACSLLPLSFGPVYMSWASYTVSALLLAAAGLLFYTAAAQKKS

Mean predicted aligned error: 7.57 Å